Protein AF-A0A350I8E8-F1 (afdb_monomer)

pLDDT: mean 93.67, std 4.32, range [74.81, 98.12]

Sequence (71 aa):
MIENMIKALKVGRVTITFKSLTSGRKITDDYTLQGVNLPQNSKSDKLIVLHCASNTYEDIEKRTIEEWIRK

Foldseek 3Di:
DVVVVLVLQQVDKKWWWFQDPVPRDIDTAIWHCHVPPDDADPPDQWDWTQGPPVRDIDIDRNVGTDDMDRD

Secondary structure (DSSP, 8-state):
-HHHHHHHHHHSEEEEEEE-TTT--EEEEEEE-TT------TTSSEEEEEETTT--EEEEEGGGEEEEEE-

Structure (mmCIF, N/CA/C/O backbone):
data_AF-A0A350I8E8-F1
#
_entry.id   AF-A0A350I8E8-F1
#
loop_
_atom_site.group_PDB
_atom_site.id
_atom_site.type_symbol
_atom_site.label_atom_id
_atom_site.label_alt_id
_atom_site.label_comp_id
_atom_site.label_asym_id
_atom_site.label_entity_id
_atom_site.label_seq_id
_atom_site.pdbx_PDB_ins_code
_atom_site.Cartn_x
_atom_site.Cartn_y
_atom_site.Cartn_z
_atom_site.occupancy
_atom_site.B_iso_or_equiv
_atom_site.auth_seq_id
_atom_site.auth_comp_id
_atom_site.auth_asym_id
_atom_site.auth_atom_id
_atom_site.pdbx_PDB_model_num
ATOM 1 N N . MET A 1 1 ? 3.844 3.365 14.000 1.00 74.81 1 MET A N 1
ATOM 2 C CA . MET A 1 1 ? 3.383 2.307 13.067 1.00 74.81 1 MET A CA 1
ATOM 3 C C . MET A 1 1 ? 3.591 2.717 11.607 1.00 74.81 1 MET A C 1
ATOM 5 O O . MET A 1 1 ? 4.424 2.106 10.952 1.00 74.81 1 MET A O 1
ATOM 9 N N . ILE A 1 2 ? 2.942 3.787 11.129 1.00 87.00 2 ILE A N 1
ATOM 10 C CA . ILE A 1 2 ? 3.076 4.290 9.744 1.00 87.00 2 ILE A CA 1
ATOM 11 C C . ILE A 1 2 ? 4.520 4.661 9.360 1.00 87.00 2 ILE A C 1
ATOM 13 O O . ILE A 1 2 ? 4.949 4.379 8.249 1.00 87.00 2 ILE A O 1
ATOM 17 N N . GLU A 1 3 ? 5.313 5.226 10.274 1.00 88.38 3 GLU A N 1
ATOM 18 C CA . GLU A 1 3 ? 6.715 5.569 9.981 1.00 88.38 3 GLU A CA 1
ATOM 19 C C . GLU A 1 3 ? 7.578 4.352 9.612 1.00 88.38 3 GLU A C 1
ATOM 21 O O . GLU A 1 3 ? 8.413 4.436 8.712 1.00 88.38 3 GLU A O 1
ATOM 26 N N . ASN A 1 4 ? 7.361 3.207 10.269 1.00 92.25 4 ASN A N 1
ATOM 27 C CA . ASN A 1 4 ? 8.086 1.971 9.964 1.00 92.25 4 ASN A CA 1
ATOM 28 C C . ASN A 1 4 ? 7.676 1.416 8.596 1.00 92.25 4 ASN A C 1
ATOM 30 O O . ASN A 1 4 ? 8.532 0.961 7.841 1.00 92.25 4 ASN A O 1
ATOM 34 N N . MET A 1 5 ? 6.393 1.530 8.250 1.00 93.69 5 MET A N 1
ATOM 35 C CA . MET A 1 5 ? 5.884 1.182 6.926 1.00 93.69 5 MET A CA 1
ATOM 36 C C . MET A 1 5 ? 6.487 2.082 5.836 1.00 93.69 5 MET A C 1
ATOM 38 O O . MET A 1 5 ? 6.949 1.576 4.820 1.00 93.69 5 MET A O 1
ATOM 42 N N . ILE A 1 6 ? 6.577 3.402 6.056 1.00 93.06 6 ILE A N 1
ATOM 43 C CA . ILE A 1 6 ? 7.223 4.336 5.113 1.00 93.06 6 ILE A CA 1
ATOM 44 C C . ILE A 1 6 ? 8.699 3.975 4.909 1.00 93.06 6 ILE A C 1
ATOM 46 O O . ILE A 1 6 ? 9.189 3.987 3.780 1.00 93.06 6 ILE A O 1
ATOM 50 N N . LYS A 1 7 ? 9.422 3.630 5.983 1.00 93.31 7 LYS A N 1
ATOM 51 C CA . LYS A 1 7 ? 10.805 3.140 5.873 1.00 93.31 7 LYS A CA 1
ATOM 52 C C . LYS A 1 7 ? 10.875 1.851 5.048 1.00 93.31 7 LYS A C 1
ATOM 54 O O . LYS A 1 7 ? 11.743 1.748 4.190 1.00 93.31 7 LYS A O 1
ATOM 59 N N . ALA A 1 8 ? 9.956 0.907 5.260 1.00 95.38 8 ALA A N 1
AT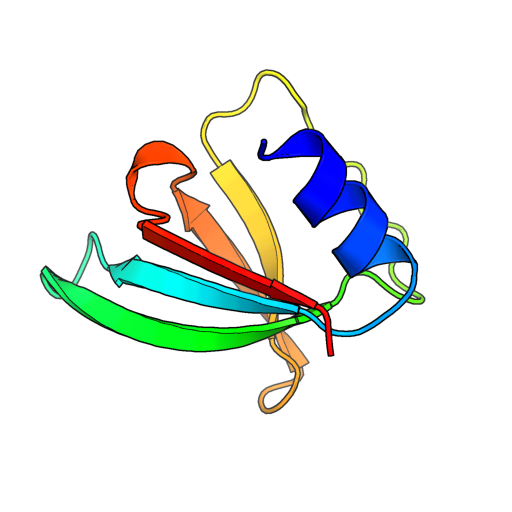OM 60 C CA . ALA A 1 8 ? 9.891 -0.329 4.480 1.00 95.38 8 ALA A CA 1
ATOM 61 C C . ALA A 1 8 ? 9.609 -0.063 2.988 1.00 95.38 8 ALA A C 1
ATOM 63 O O . ALA A 1 8 ? 10.323 -0.592 2.139 1.00 95.38 8 ALA A O 1
ATOM 64 N N . LEU A 1 9 ? 8.662 0.828 2.673 1.00 95.25 9 LEU A N 1
ATOM 65 C CA . LEU A 1 9 ? 8.340 1.254 1.305 1.00 95.25 9 LEU A CA 1
ATOM 66 C C . LEU A 1 9 ? 9.547 1.861 0.578 1.00 95.25 9 LEU A C 1
ATOM 68 O O . LEU A 1 9 ? 9.726 1.628 -0.611 1.00 95.25 9 LEU A O 1
ATOM 72 N N . LYS A 1 10 ? 10.394 2.629 1.276 1.00 94.56 10 LYS A N 1
ATOM 73 C CA . LYS A 1 10 ? 11.606 3.227 0.682 1.00 94.56 10 LYS A CA 1
ATOM 74 C C . LYS A 1 10 ? 12.688 2.202 0.338 1.00 94.56 10 LYS A C 1
ATOM 76 O O . LYS A 1 10 ? 13.535 2.479 -0.505 1.00 94.56 10 LYS A O 1
ATOM 81 N N . VAL A 1 11 ? 12.685 1.052 1.008 1.00 94.75 11 VAL A N 1
ATOM 82 C CA . VAL A 1 11 ? 13.710 0.010 0.847 1.00 94.75 11 VAL A CA 1
ATOM 83 C C . VAL A 1 11 ? 13.234 -1.116 -0.072 1.00 94.75 11 VAL A C 1
ATOM 85 O O . VAL A 1 11 ? 14.064 -1.800 -0.663 1.00 94.75 11 VAL A O 1
ATOM 88 N N . GLY A 1 12 ? 11.923 -1.313 -0.218 1.00 94.94 12 GLY A N 1
ATOM 89 C CA . GLY A 1 12 ? 11.384 -2.380 -1.053 1.00 94.94 12 GLY A CA 1
ATOM 90 C C . GLY A 1 12 ? 9.870 -2.323 -1.218 1.00 94.94 12 GLY A C 1
ATOM 91 O O . GLY A 1 12 ? 9.268 -1.249 -1.284 1.00 94.94 12 GLY A O 1
ATOM 92 N N . ARG A 1 13 ? 9.258 -3.502 -1.326 1.00 96.75 13 ARG A N 1
ATOM 93 C CA . ARG A 1 13 ? 7.819 -3.663 -1.552 1.00 96.75 13 ARG A CA 1
ATOM 94 C C . ARG A 1 13 ? 7.093 -3.940 -0.243 1.00 96.75 13 ARG A C 1
ATOM 96 O O . ARG A 1 13 ? 7.583 -4.672 0.618 1.00 96.75 13 ARG A O 1
ATOM 103 N N . VAL A 1 14 ? 5.912 -3.358 -0.110 1.00 97.81 14 VAL A N 1
ATOM 104 C CA . VAL A 1 14 ? 5.035 -3.536 1.043 1.00 97.81 14 VAL A CA 1
ATOM 105 C C . VAL A 1 14 ? 3.640 -3.833 0.528 1.00 97.81 14 VAL A C 1
ATOM 107 O O . VAL A 1 14 ? 3.108 -3.072 -0.276 1.00 97.81 14 VAL A O 1
ATOM 110 N N . THR A 1 15 ? 3.051 -4.921 1.007 1.00 98.12 15 THR A N 1
ATOM 111 C CA . THR A 1 15 ? 1.624 -5.176 0.823 1.00 98.12 15 THR A CA 1
ATOM 112 C C . THR A 1 15 ? 0.869 -4.339 1.843 1.00 98.12 15 THR A C 1
ATOM 114 O O . THR A 1 15 ? 1.158 -4.427 3.039 1.00 98.12 15 THR A O 1
ATOM 117 N N . ILE A 1 16 ? -0.061 -3.507 1.386 1.00 97.50 16 ILE A N 1
ATOM 118 C CA . ILE A 1 16 ? -0.885 -2.648 2.239 1.00 97.50 16 ILE A CA 1
ATOM 119 C C . ILE A 1 16 ? -2.331 -3.063 2.047 1.00 97.50 16 ILE A C 1
ATOM 121 O O . ILE A 1 16 ? -2.807 -3.156 0.916 1.00 97.50 16 ILE A O 1
ATOM 125 N N . THR A 1 17 ? -3.031 -3.253 3.158 1.00 97.69 17 THR A N 1
ATOM 126 C CA . THR A 1 17 ? -4.468 -3.472 3.145 1.00 97.69 17 THR A CA 1
ATOM 127 C C . THR A 1 17 ? -5.183 -2.280 3.764 1.00 97.69 17 THR A C 1
ATOM 129 O O . THR A 1 17 ? -4.890 -1.878 4.895 1.00 97.69 17 THR A O 1
ATOM 132 N N . PHE A 1 18 ? -6.152 -1.724 3.046 1.00 96.88 18 PHE A N 1
ATOM 133 C CA . PHE A 1 18 ? -6.904 -0.5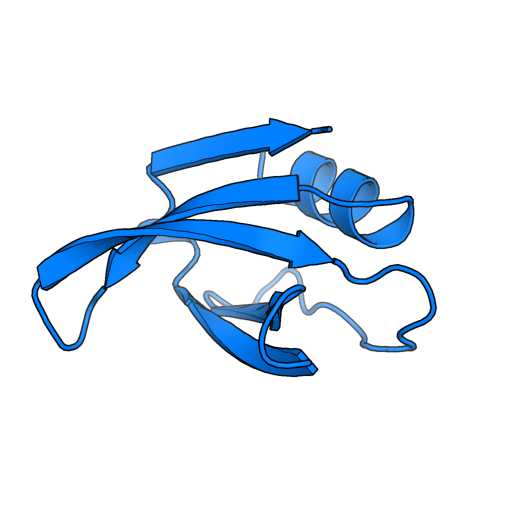55 3.486 1.00 96.88 18 PHE A CA 1
ATOM 134 C C . PHE A 1 18 ? -8.339 -0.561 2.965 1.00 96.88 18 PHE A C 1
ATOM 136 O O . PHE A 1 18 ? -8.680 -1.238 1.993 1.00 96.88 18 PHE A O 1
ATOM 143 N N . LYS A 1 19 ? -9.205 0.216 3.614 1.00 97.56 19 LYS A N 1
ATOM 144 C CA . LYS A 1 19 ? -10.586 0.413 3.171 1.00 97.56 19 LYS A CA 1
ATOM 145 C C . LYS A 1 19 ? -10.687 1.611 2.227 1.00 97.56 19 LYS A C 1
ATOM 147 O O . LYS A 1 19 ? -10.484 2.752 2.632 1.00 97.56 19 LYS A O 1
ATOM 152 N N . SER A 1 20 ? -11.077 1.365 0.980 1.00 93.50 20 SER A N 1
ATOM 153 C CA . SER A 1 20 ? -11.349 2.409 -0.009 1.00 93.50 20 SER A CA 1
ATOM 154 C C . SER A 1 20 ? -12.455 3.344 0.477 1.00 93.50 20 SER A C 1
ATOM 156 O O . SER A 1 20 ? -13.567 2.900 0.765 1.00 93.50 20 SER A O 1
ATOM 158 N N . LEU A 1 21 ? -12.185 4.651 0.509 1.00 91.88 21 LEU A N 1
ATOM 159 C CA . LEU A 1 21 ? -13.209 5.651 0.825 1.00 91.88 21 LEU A CA 1
ATOM 160 C C . LEU A 1 21 ? -14.257 5.786 -0.288 1.00 91.88 21 LEU A C 1
ATOM 162 O O . LEU A 1 21 ? -15.409 6.095 -0.002 1.00 91.88 21 LEU A O 1
ATOM 166 N N . THR A 1 22 ? -13.874 5.526 -1.540 1.00 90.62 22 THR A N 1
ATOM 167 C CA . THR A 1 22 ? -14.760 5.674 -2.703 1.00 90.62 22 THR A CA 1
ATOM 168 C C . THR A 1 22 ? -15.733 4.508 -2.833 1.00 90.62 22 THR A C 1
ATOM 170 O O . THR A 1 22 ? -16.907 4.712 -3.119 1.00 90.62 22 THR A O 1
ATOM 173 N N . SER A 1 23 ? -15.256 3.275 -2.636 1.00 92.81 23 SER A N 1
ATOM 174 C CA . SER A 1 23 ? -16.070 2.066 -2.841 1.00 92.81 23 SER A CA 1
ATOM 175 C C . SER A 1 23 ? -16.479 1.360 -1.548 1.00 92.81 23 SER A C 1
ATOM 177 O O . SER A 1 23 ? -17.286 0.434 -1.585 1.00 92.81 23 SER A O 1
ATOM 179 N N . GLY A 1 24 ? -15.891 1.730 -0.406 1.00 93.44 24 GLY A N 1
ATOM 180 C CA . GLY A 1 24 ? -16.058 1.027 0.868 1.00 93.44 24 GLY A CA 1
ATOM 181 C C . GLY A 1 24 ? -15.411 -0.361 0.916 1.00 93.44 24 GLY A C 1
ATOM 182 O O . GLY A 1 24 ? -15.459 -1.008 1.963 1.00 93.44 24 GLY A O 1
ATOM 183 N N . ARG A 1 25 ? -14.817 -0.830 -0.191 1.00 95.88 25 ARG A N 1
ATOM 184 C CA . ARG A 1 25 ? -14.189 -2.149 -0.298 1.00 95.88 25 ARG A CA 1
ATOM 185 C C . ARG A 1 25 ? -12.844 -2.174 0.410 1.00 95.88 25 ARG A C 1
ATOM 187 O O . ARG A 1 25 ? -12.129 -1.174 0.442 1.00 95.88 25 ARG A O 1
ATOM 194 N N . LYS A 1 26 ? -12.498 -3.348 0.926 1.00 97.44 26 LYS A N 1
ATOM 195 C CA . LYS A 1 26 ? -11.155 -3.660 1.404 1.00 97.44 26 LYS A CA 1
ATOM 196 C C . LYS A 1 26 ? -10.272 -3.977 0.196 1.00 97.44 26 LYS A C 1
ATOM 198 O O . LYS A 1 26 ? -10.649 -4.810 -0.627 1.00 97.44 26 LYS A O 1
ATOM 203 N N . ILE A 1 27 ? -9.159 -3.269 0.079 1.00 96.62 27 ILE A N 1
ATOM 204 C CA . ILE A 1 27 ? -8.161 -3.400 -0.983 1.00 96.62 27 ILE A CA 1
ATOM 205 C C . ILE A 1 27 ? -6.882 -3.910 -0.331 1.00 96.62 27 ILE A C 1
ATOM 207 O O . ILE A 1 27 ? -6.515 -3.403 0.726 1.00 96.62 27 ILE A O 1
ATOM 211 N N . THR A 1 28 ? -6.234 -4.898 -0.946 1.00 97.62 28 THR A N 1
ATOM 212 C CA . THR A 1 28 ? -4.947 -5.452 -0.514 1.00 97.62 28 THR A CA 1
ATOM 213 C C . THR A 1 28 ? -4.048 -5.538 -1.731 1.00 97.62 28 THR A C 1
ATOM 215 O O . THR A 1 28 ? -4.257 -6.403 -2.577 1.00 97.62 28 THR A O 1
ATOM 218 N N . ASP A 1 29 ? -3.053 -4.660 -1.799 1.00 97.75 29 ASP A N 1
ATOM 219 C CA . ASP A 1 29 ? -2.192 -4.530 -2.973 1.00 97.75 29 ASP A CA 1
ATOM 220 C C . ASP A 1 29 ? -0.740 -4.218 -2.597 1.00 97.75 29 ASP A C 1
ATOM 222 O O . ASP A 1 29 ? -0.414 -3.906 -1.447 1.00 97.75 29 ASP A O 1
ATOM 226 N N . ASP A 1 30 ? 0.151 -4.351 -3.582 1.00 98.00 30 ASP A N 1
ATOM 227 C CA . ASP A 1 30 ? 1.590 -4.160 -3.424 1.00 98.00 30 ASP A CA 1
ATOM 228 C C . ASP A 1 30 ? 2.039 -2.763 -3.839 1.00 98.00 30 ASP A C 1
ATOM 230 O O . ASP A 1 30 ? 1.859 -2.328 -4.980 1.00 98.00 30 ASP A O 1
ATOM 234 N N . TYR A 1 31 ? 2.769 -2.111 -2.942 1.00 97.31 31 TYR A N 1
ATOM 235 C CA . TYR A 1 31 ? 3.222 -0.741 -3.104 1.00 97.31 31 TYR A CA 1
ATOM 236 C C . TYR A 1 31 ? 4.715 -0.587 -2.824 1.00 97.31 31 TYR A C 1
ATOM 238 O O . TYR A 1 31 ? 5.328 -1.380 -2.103 1.00 97.31 31 TYR A O 1
ATOM 246 N N . THR A 1 32 ? 5.317 0.461 -3.380 1.00 97.12 32 THR A N 1
ATOM 247 C CA . THR A 1 32 ? 6.715 0.811 -3.122 1.00 97.12 32 THR A CA 1
ATOM 248 C C . THR A 1 32 ? 6.956 2.319 -3.183 1.00 97.12 32 THR A C 1
ATOM 250 O O . THR A 1 32 ? 6.165 3.086 -3.729 1.00 97.12 32 THR A O 1
ATOM 253 N N . LEU A 1 33 ? 8.066 2.746 -2.589 1.00 95.75 33 LEU A N 1
ATOM 254 C CA . LEU A 1 33 ? 8.702 4.049 -2.784 1.00 95.75 33 LEU A CA 1
ATOM 255 C C . LEU A 1 33 ? 10.188 3.883 -3.156 1.00 95.75 33 LEU A C 1
ATOM 257 O O . LEU A 1 33 ? 10.937 4.860 -3.177 1.00 95.7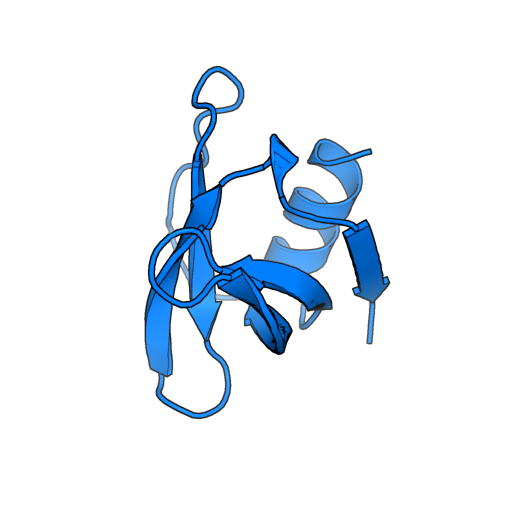5 33 LEU A O 1
ATOM 261 N N . GLN A 1 34 ? 10.640 2.654 -3.422 1.00 94.44 34 GLN A N 1
ATOM 262 C CA . GLN A 1 34 ? 12.016 2.372 -3.806 1.00 94.44 34 GLN A CA 1
ATOM 263 C C . GLN A 1 34 ? 12.303 2.982 -5.181 1.00 94.44 34 GLN A C 1
ATOM 265 O O . GLN A 1 34 ? 11.565 2.760 -6.137 1.00 94.44 34 GLN A O 1
ATOM 270 N N . GLY A 1 35 ? 13.379 3.765 -5.280 1.00 90.75 35 GLY A N 1
ATOM 271 C CA . GLY A 1 35 ? 13.742 4.461 -6.519 1.00 90.75 35 GLY A CA 1
ATOM 272 C C . GLY A 1 35 ? 12.876 5.685 -6.836 1.00 90.75 35 GLY A C 1
ATOM 273 O O . GLY A 1 35 ? 13.098 6.329 -7.858 1.00 90.75 35 GLY A O 1
ATOM 274 N N . VAL A 1 36 ? 11.933 6.048 -5.958 1.00 89.12 36 VAL A N 1
ATOM 275 C CA . VAL A 1 36 ? 11.082 7.229 -6.120 1.00 89.12 36 VAL A CA 1
ATOM 276 C C . VAL A 1 36 ? 11.540 8.334 -5.172 1.00 89.12 36 VAL A C 1
ATOM 278 O O . VAL A 1 36 ? 11.561 8.161 -3.952 1.00 89.12 36 VAL A O 1
ATOM 281 N N . ASN A 1 37 ? 11.851 9.514 -5.712 1.00 85.50 37 ASN A N 1
ATOM 282 C CA . ASN A 1 37 ? 12.115 10.700 -4.898 1.00 85.50 37 ASN A CA 1
ATOM 283 C C . ASN A 1 37 ? 10.804 11.421 -4.543 1.00 85.50 37 ASN A C 1
ATOM 285 O O . ASN A 1 37 ? 10.513 12.494 -5.067 1.00 85.50 37 ASN A O 1
ATOM 289 N N . LEU A 1 38 ? 9.996 10.800 -3.678 1.00 85.00 38 LEU A N 1
ATOM 290 C CA . LEU A 1 38 ? 8.721 11.357 -3.224 1.00 85.00 38 LEU A CA 1
ATOM 291 C C . LEU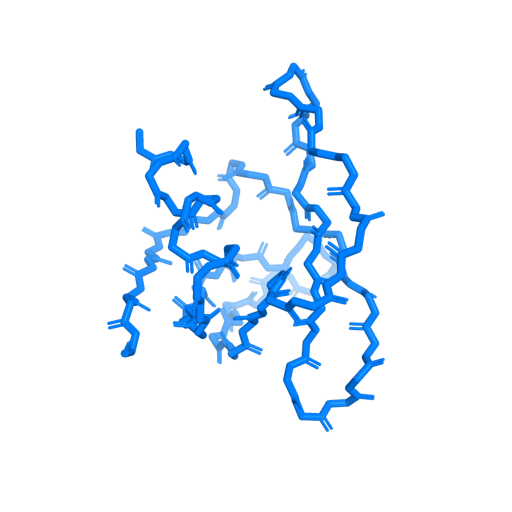 A 1 38 ? 8.784 11.709 -1.727 1.00 85.00 38 LEU A C 1
ATOM 293 O O . LEU A 1 38 ? 8.765 10.806 -0.880 1.00 85.00 38 LEU A O 1
ATOM 297 N N . PRO A 1 39 ? 8.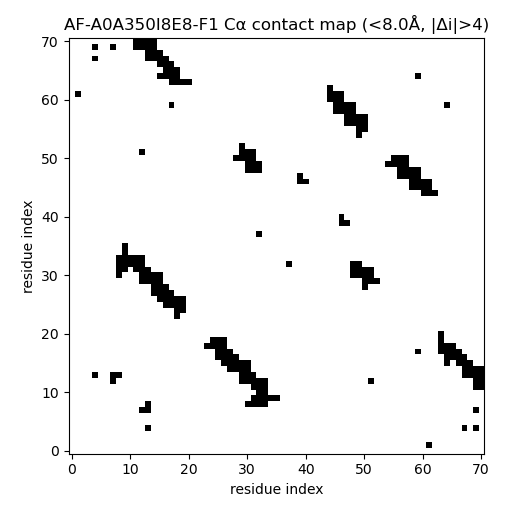859 13.006 -1.370 1.00 85.44 39 PRO A N 1
ATOM 298 C CA . PRO A 1 39 ? 8.823 13.442 0.019 1.00 85.44 39 PRO A CA 1
ATOM 299 C C . PRO A 1 39 ? 7.496 13.047 0.670 1.00 85.44 39 PRO A C 1
ATOM 301 O O . PRO A 1 39 ? 6.422 13.398 0.190 1.00 85.44 39 PRO A O 1
ATOM 304 N N . GLN A 1 40 ? 7.570 12.331 1.789 1.00 87.50 40 GLN A N 1
ATOM 305 C CA . GLN A 1 40 ? 6.389 11.960 2.565 1.00 87.50 40 GLN A CA 1
ATOM 306 C C . GLN A 1 40 ? 6.161 12.998 3.659 1.00 87.50 40 GLN A C 1
ATOM 308 O O . GLN A 1 40 ? 7.032 13.216 4.503 1.00 87.50 40 GLN A O 1
ATOM 313 N N . ASN A 1 41 ? 4.985 13.624 3.664 1.00 87.44 41 ASN A N 1
ATOM 314 C CA . ASN A 1 41 ? 4.596 14.539 4.727 1.00 87.44 41 ASN A CA 1
ATOM 315 C C . ASN A 1 41 ? 4.048 13.741 5.922 1.00 87.44 41 ASN A C 1
ATOM 317 O O . ASN A 1 41 ? 2.978 13.130 5.851 1.00 87.44 41 ASN A O 1
ATOM 321 N N . SER A 1 42 ? 4.775 13.753 7.040 1.00 83.25 42 SER A N 1
ATOM 322 C CA . SER A 1 42 ? 4.366 13.053 8.264 1.00 83.25 42 SER A CA 1
ATOM 323 C C . SER A 1 42 ? 3.074 13.611 8.865 1.00 83.25 42 SER A C 1
ATOM 325 O O . SER A 1 42 ? 2.320 12.840 9.450 1.00 83.25 42 SER A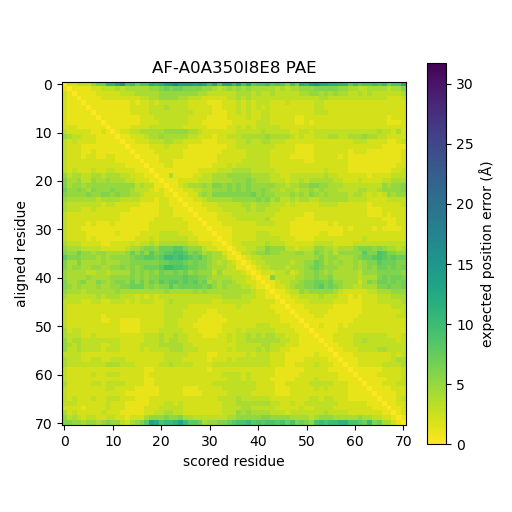 O 1
ATOM 327 N N . LYS A 1 43 ? 2.790 14.906 8.665 1.00 87.88 43 LYS A N 1
ATOM 328 C CA . LYS A 1 43 ? 1.598 15.599 9.182 1.00 87.88 43 LYS A CA 1
ATOM 329 C C . LYS A 1 43 ? 0.363 15.465 8.290 1.00 87.88 43 LYS A C 1
ATOM 331 O O . LYS A 1 43 ? -0.711 15.873 8.704 1.00 87.88 43 LYS A O 1
ATOM 336 N N . SER A 1 44 ? 0.514 14.971 7.061 1.00 91.62 44 SER A N 1
ATOM 337 C CA . SER A 1 44 ? -0.634 14.732 6.182 1.00 91.62 44 SER A CA 1
ATOM 338 C C . SER A 1 44 ? -1.370 13.474 6.623 1.00 91.62 44 SER A C 1
ATOM 340 O O . SER A 1 44 ? -0.725 12.498 6.998 1.00 91.62 44 SER A O 1
ATOM 342 N N . ASP A 1 45 ? -2.691 13.447 6.506 1.00 93.81 45 ASP A N 1
ATOM 343 C CA . ASP A 1 45 ? -3.458 12.219 6.734 1.00 93.81 45 ASP A CA 1
ATOM 344 C C . ASP A 1 45 ? -3.348 11.237 5.555 1.00 93.81 45 ASP A C 1
ATOM 346 O O . ASP A 1 45 ? -3.640 10.051 5.687 1.00 93.81 45 ASP A O 1
ATOM 350 N N . LYS A 1 46 ? -2.816 11.696 4.416 1.00 93.62 46 LYS A N 1
ATOM 351 C CA . LYS A 1 46 ? -2.613 10.886 3.216 1.00 93.62 46 LYS A CA 1
ATOM 352 C C . LYS A 1 46 ? -1.196 10.332 3.119 1.00 93.62 46 LYS A C 1
ATOM 354 O O . LYS A 1 46 ? -0.216 10.954 3.537 1.00 93.62 46 LYS A O 1
ATOM 359 N N . LEU A 1 47 ? -1.096 9.148 2.536 1.00 94.62 47 LEU A N 1
ATOM 360 C CA . LEU A 1 47 ? 0.133 8.472 2.157 1.00 94.62 47 LEU A CA 1
ATOM 361 C C . LEU A 1 47 ? 0.125 8.300 0.639 1.00 94.62 47 LEU A C 1
ATOM 363 O O . LEU A 1 47 ? -0.765 7.646 0.112 1.00 94.62 47 LEU A O 1
ATOM 367 N N . ILE A 1 48 ? 1.122 8.849 -0.051 1.00 95.19 48 ILE A N 1
ATOM 368 C CA . ILE A 1 48 ? 1.244 8.668 -1.501 1.00 95.19 48 ILE A CA 1
ATOM 369 C C . ILE A 1 48 ? 2.243 7.546 -1.761 1.00 95.19 48 ILE A C 1
ATOM 371 O O . ILE A 1 48 ? 3.381 7.622 -1.291 1.00 95.19 48 ILE A O 1
ATOM 375 N N . VAL A 1 49 ? 1.827 6.528 -2.507 1.00 95.50 49 VAL A N 1
ATOM 376 C CA . VAL A 1 49 ? 2.620 5.334 -2.828 1.00 95.50 49 VAL A CA 1
ATOM 377 C C . VAL A 1 49 ? 2.571 5.014 -4.316 1.00 95.50 49 VAL A C 1
ATOM 379 O O . VAL A 1 49 ? 1.649 5.432 -5.007 1.00 95.50 49 VAL A O 1
ATOM 382 N N . LEU A 1 50 ? 3.565 4.277 -4.815 1.00 97.12 50 LEU A N 1
ATOM 383 C CA . LEU A 1 50 ? 3.569 3.753 -6.179 1.00 97.12 50 LEU A CA 1
ATOM 384 C C . LEU A 1 50 ? 3.044 2.316 -6.171 1.00 97.12 50 LEU A C 1
ATOM 386 O O . LEU A 1 50 ? 3.633 1.448 -5.523 1.00 97.12 50 LEU A O 1
ATOM 390 N N . HIS A 1 51 ? 1.954 2.064 -6.888 1.00 97.12 51 HIS A N 1
ATOM 391 C CA . HIS A 1 51 ? 1.381 0.732 -7.041 1.00 97.12 51 HIS A CA 1
ATOM 392 C C . HIS A 1 51 ? 2.263 -0.122 -7.961 1.00 97.12 51 HIS A C 1
ATOM 394 O O . HIS A 1 51 ? 2.565 0.265 -9.090 1.00 97.12 51 HIS A O 1
ATOM 400 N N . CYS A 1 52 ? 2.669 -1.308 -7.505 1.00 95.88 52 CYS A N 1
ATOM 401 C CA . CYS A 1 52 ? 3.698 -2.101 -8.184 1.00 95.88 52 CYS A CA 1
ATOM 402 C C . CYS A 1 52 ? 3.240 -2.669 -9.536 1.00 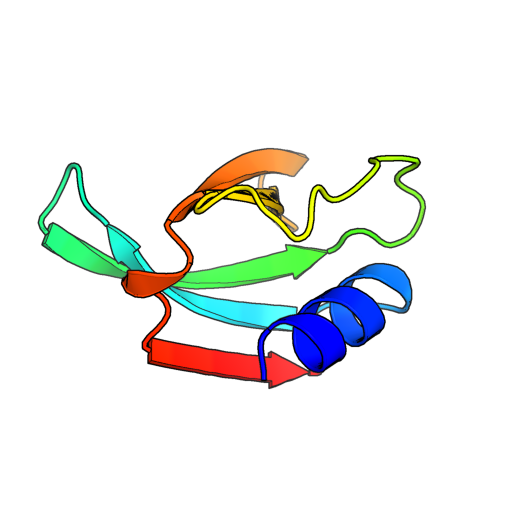95.88 52 CYS A C 1
ATOM 404 O O . CYS A 1 52 ? 4.061 -2.788 -10.441 1.00 95.88 52 CYS A O 1
ATOM 406 N N . ALA A 1 53 ? 1.960 -3.033 -9.682 1.00 96.00 53 ALA A N 1
ATOM 407 C CA . ALA A 1 53 ? 1.457 -3.636 -10.922 1.00 96.00 53 ALA A CA 1
ATOM 408 C C . ALA A 1 53 ? 1.152 -2.6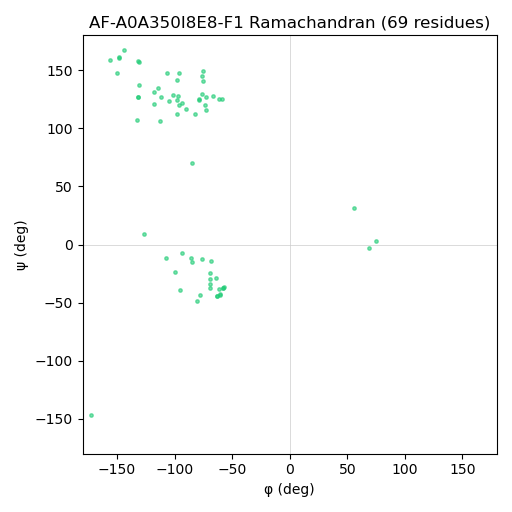04 -12.023 1.00 96.00 53 ALA A C 1
ATOM 410 O O . ALA A 1 53 ? 1.576 -2.769 -13.161 1.00 96.00 53 ALA A O 1
ATOM 411 N N . SER A 1 54 ? 0.421 -1.537 -11.692 1.00 96.00 54 SER A N 1
ATOM 412 C CA . SER A 1 54 ? 0.014 -0.490 -12.635 1.00 96.00 54 SER A CA 1
ATOM 413 C C . SER A 1 54 ? 1.061 0.606 -12.839 1.00 96.00 54 SER A C 1
ATOM 415 O O . SER A 1 54 ? 0.936 1.384 -13.781 1.00 96.00 54 SER A O 1
ATOM 417 N N . ASN A 1 55 ? 2.071 0.697 -11.966 1.00 94.06 55 ASN A N 1
ATOM 418 C CA . ASN A 1 55 ? 3.054 1.781 -11.950 1.00 94.06 55 ASN A CA 1
ATOM 419 C C . ASN A 1 55 ? 2.411 3.181 -11.835 1.00 94.06 55 ASN A C 1
ATOM 421 O O . ASN A 1 55 ? 2.923 4.168 -12.364 1.00 94.06 55 ASN A O 1
ATOM 425 N N . THR A 1 56 ? 1.267 3.263 -11.152 1.00 95.50 56 THR A N 1
ATOM 426 C CA . THR A 1 56 ? 0.534 4.510 -10.899 1.00 95.50 56 THR A CA 1
ATOM 427 C C . THR A 1 56 ? 0.686 4.938 -9.448 1.00 95.50 56 THR A C 1
ATOM 429 O O . THR A 1 56 ? 0.767 4.099 -8.549 1.00 95.50 56 THR A O 1
ATOM 432 N N . TYR A 1 57 ? 0.696 6.248 -9.209 1.00 95.31 57 TYR A N 1
ATOM 433 C CA . TYR A 1 57 ? 0.624 6.772 -7.850 1.00 95.31 57 TYR A CA 1
ATOM 434 C C . TYR A 1 57 ? -0.793 6.655 -7.300 1.00 95.31 57 TYR A C 1
ATOM 436 O O . TYR A 1 57 ? -1.760 6.918 -8.013 1.00 95.31 57 TYR A O 1
ATOM 444 N N . GLU A 1 58 ? -0.893 6.304 -6.026 1.00 94.81 58 GLU A N 1
ATOM 445 C CA . GLU A 1 58 ? -2.147 6.216 -5.291 1.00 94.81 58 GLU A CA 1
ATOM 446 C C . GLU A 1 58 ? -2.020 6.961 -3.962 1.00 94.81 58 GLU A C 1
ATOM 448 O O . GLU A 1 58 ? -0.989 6.872 -3.285 1.00 94.81 58 GLU A O 1
ATOM 453 N N . ASP A 1 59 ? -3.055 7.719 -3.598 1.00 94.12 59 ASP A N 1
ATOM 454 C CA . ASP A 1 59 ? -3.174 8.358 -2.296 1.00 94.12 59 ASP A CA 1
ATOM 455 C C . ASP A 1 59 ? -4.063 7.531 -1.361 1.00 94.12 59 ASP A C 1
ATOM 457 O O . ASP A 1 59 ? -5.275 7.421 -1.527 1.00 94.12 59 ASP A O 1
ATOM 461 N N . ILE A 1 60 ? -3.442 6.966 -0.331 1.00 95.25 60 ILE A N 1
ATOM 462 C CA . ILE A 1 60 ? -4.101 6.144 0.678 1.00 95.25 60 ILE A CA 1
ATOM 463 C C . ILE A 1 60 ? -4.326 6.985 1.932 1.00 95.25 60 ILE A C 1
ATOM 465 O O . ILE A 1 60 ? -3.404 7.589 2.483 1.00 95.25 60 ILE A O 1
ATOM 469 N N . GLU A 1 61 ? -5.558 6.998 2.423 1.00 95.81 61 GLU A N 1
ATOM 470 C CA . GLU A 1 61 ? -5.913 7.642 3.681 1.00 95.81 61 GLU A CA 1
ATOM 471 C C . GLU A 1 61 ? -5.376 6.811 4.862 1.00 95.81 61 GLU A C 1
ATOM 473 O O . GLU A 1 61 ? -5.824 5.683 5.086 1.00 95.81 61 GLU A O 1
ATOM 478 N N . LYS A 1 62 ? -4.437 7.348 5.654 1.00 94.94 62 LYS A N 1
ATOM 479 C CA . LYS A 1 62 ? -3.699 6.590 6.687 1.00 94.94 62 LYS A CA 1
ATOM 480 C C . LYS A 1 62 ? -4.620 5.931 7.710 1.00 94.94 62 LYS A C 1
ATOM 482 O O . LYS A 1 62 ? -4.343 4.815 8.138 1.00 94.94 62 LYS A O 1
ATOM 487 N N . ARG A 1 63 ? -5.728 6.588 8.076 1.00 95.50 63 ARG A N 1
ATOM 488 C CA . ARG A 1 63 ? -6.727 6.044 9.021 1.00 95.50 63 ARG A CA 1
ATOM 489 C C . ARG A 1 63 ? -7.512 4.843 8.483 1.00 95.50 63 ARG A C 1
ATOM 491 O O . ARG A 1 63 ? -8.198 4.189 9.256 1.00 95.50 63 ARG A O 1
ATOM 498 N N . THR A 1 64 ? -7.459 4.582 7.177 1.00 96.56 64 THR A N 1
ATOM 499 C CA . THR A 1 64 ? -8.140 3.440 6.546 1.00 96.56 64 THR A CA 1
ATOM 500 C C . THR A 1 64 ? -7.249 2.211 6.416 1.00 96.56 64 THR A C 1
ATOM 502 O O . THR A 1 64 ? -7.747 1.159 6.025 1.00 96.56 64 THR A O 1
ATOM 505 N N . ILE A 1 65 ? -5.954 2.338 6.727 1.00 96.56 65 ILE A N 1
ATOM 506 C CA . ILE A 1 65 ? -4.992 1.238 6.684 1.00 96.56 65 ILE A CA 1
ATOM 507 C C . ILE A 1 65 ? -5.261 0.314 7.868 1.00 96.56 65 ILE A C 1
ATOM 509 O O . ILE A 1 65 ? -5.170 0.727 9.023 1.00 96.56 65 ILE A O 1
ATOM 513 N N . GLU A 1 66 ? -5.577 -0.939 7.563 1.00 96.06 66 GLU A N 1
ATOM 514 C CA . GLU A 1 66 ? -5.890 -1.964 8.560 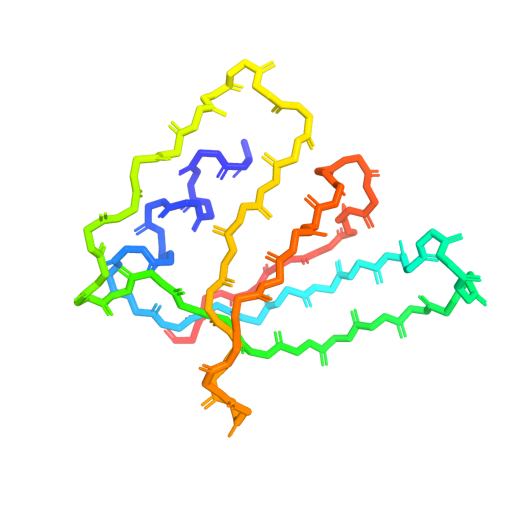1.00 96.06 66 GLU A CA 1
ATOM 515 C C . GLU A 1 66 ? -4.648 -2.794 8.904 1.00 96.06 66 GLU A C 1
ATOM 517 O O . GLU A 1 66 ? -4.414 -3.120 10.066 1.00 96.06 66 GLU A O 1
ATOM 522 N N . GLU A 1 67 ? -3.826 -3.110 7.902 1.00 96.19 67 GLU A N 1
ATOM 523 C CA . GLU A 1 67 ? -2.641 -3.958 8.044 1.00 96.19 67 GLU A CA 1
ATOM 524 C C . GLU A 1 67 ? -1.619 -3.659 6.936 1.00 96.19 67 GLU A C 1
ATOM 526 O O . GLU A 1 67 ? -1.945 -3.115 5.876 1.00 96.19 67 GLU A O 1
ATOM 531 N N . TRP A 1 68 ? -0.360 -4.019 7.185 1.00 96.75 68 TRP A N 1
ATOM 532 C CA . TRP A 1 68 ? 0.696 -3.993 6.178 1.00 96.75 68 TRP A CA 1
ATOM 533 C C . TRP A 1 68 ? 1.733 -5.078 6.462 1.00 96.75 68 TRP A C 1
ATOM 535 O O . TRP A 1 68 ? 2.019 -5.397 7.618 1.00 96.75 68 TRP A O 1
ATOM 545 N N . ILE A 1 69 ? 2.317 -5.625 5.397 1.00 96.75 69 ILE A N 1
ATOM 546 C CA . ILE A 1 69 ? 3.330 -6.681 5.463 1.00 96.75 69 ILE A CA 1
ATOM 547 C C . ILE A 1 69 ? 4.491 -6.290 4.556 1.00 96.75 69 ILE A C 1
ATOM 549 O O . ILE A 1 69 ? 4.312 -5.975 3.379 1.00 96.75 69 ILE A O 1
ATOM 553 N N . ARG A 1 70 ? 5.706 -6.304 5.108 1.00 93.75 70 ARG A N 1
ATOM 554 C CA . ARG A 1 70 ? 6.925 -6.150 4.313 1.00 93.75 70 ARG A CA 1
ATOM 555 C C . ARG A 1 70 ? 7.220 -7.464 3.586 1.00 93.75 70 ARG A C 1
ATOM 557 O O . ARG A 1 70 ? 7.254 -8.503 4.242 1.00 93.75 70 ARG A O 1
ATOM 564 N N . LYS A 1 71 ? 7.447 -7.390 2.274 1.00 84.62 71 LYS A N 1
ATOM 565 C CA . LYS A 1 71 ? 7.926 -8.515 1.461 1.00 84.62 71 LYS A CA 1
ATOM 566 C C . LYS A 1 71 ? 9.448 -8.630 1.487 1.00 84.62 71 LYS A C 1
ATOM 568 O O . LYS A 1 71 ? 10.123 -7.594 1.709 1.00 84.62 71 LYS A O 1
#

Mean predicted aligned error: 2.83 Å

Nearest PDB structures (foldseek):
  7v8n-assembly2_B  TM=5.317E-01  e=1.314E-01  Homo sapiens
  5nrs-assembly1_A  TM=5.274E-01  e=1.212E+00  Homo sapiens
  3llr-assembly5_E  TM=5.298E-01  e=1.287E+00  Homo sapiens
  1khc-assembly1_A  TM=5.319E-01  e=1.367E+00  Mus musculus
  5nv7-assembly2_B  TM=5.330E-01  e=1.541E+00  Homo sapiens

Solvent-accessible surface area (backbone atoms only — not comparable to full-atom values): 4197 Å² total; per-residue (Å²): 112,68,66,59,51,53,55,44,16,48,74,35,45,26,37,42,28,30,46,38,86,89,78,67,44,79,46,75,48,50,28,27,36,50,95,51,95,69,89,78,58,86,87,49,64,55,43,81,38,33,32,65,88,81,72,41,79,45,78,43,54,55,91,36,52,78,49,71,46,80,110

Radius of gyration: 11.08 Å; Cα contacts (8 Å, |Δi|>4): 129; chains: 1; bounding box: 30×24×26 Å